Protein AF-A0A839JIY4-F1 (afdb_monomer_lite)

Secondary structure (DSSP, 8-state):
-----HHHHHHHHHHTT-HHHHHHHHHHHHHHHHHHHHHHHHHH-HHHHHHHHHHHHHHHHHHHHHHHHHHHHHHHHHHHHHHHHHHHHHTT-----------------------

Foldseek 3Di:
DDDCDPVNVLVVCVVVPPVVVNVVVVVVVVLVVQLVVLVVVCVVPVVSSVVSNVVSVVVVVVVVVVVVVVVVVVVVVVVVVVVVVVVVVVVPPDDDDDDDDDDDDDDDDDDDDDD

Radius of gyration: 35.2 Å; chains: 1; bounding box: 84×38×92 Å

Structure (mmCIF, N/CA/C/O backbone):
data_AF-A0A839JIY4-F1
#
_entry.id   AF-A0A839JIY4-F1
#
loop_
_atom_site.group_PDB
_atom_site.id
_atom_site.type_symbol
_atom_site.label_atom_id
_atom_site.label_alt_id
_atom_site.label_comp_id
_atom_site.label_asym_id
_atom_site.label_entity_id
_atom_site.label_seq_id
_atom_site.pdbx_P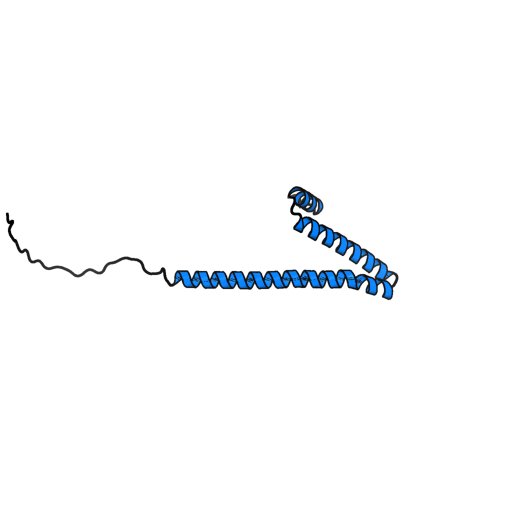DB_ins_code
_atom_site.Cartn_x
_atom_site.Cartn_y
_atom_site.Cartn_z
_atom_site.occupancy
_atom_site.B_iso_or_equiv
_atom_site.auth_seq_id
_atom_site.auth_comp_id
_atom_site.auth_asym_id
_atom_site.auth_atom_id
_atom_site.pdbx_PDB_model_num
ATOM 1 N N . MET A 1 1 ? -2.011 31.287 6.689 1.00 39.94 1 MET A N 1
ATOM 2 C CA . MET A 1 1 ? -2.313 29.954 7.255 1.00 39.94 1 MET A CA 1
ATOM 3 C C . MET A 1 1 ? -1.313 28.972 6.668 1.00 39.94 1 MET A C 1
ATOM 5 O O . MET A 1 1 ? -1.398 28.685 5.483 1.00 39.94 1 MET A O 1
ATOM 9 N N . SER A 1 2 ? -0.306 28.560 7.437 1.00 54.19 2 SER A N 1
ATOM 10 C CA . SER A 1 2 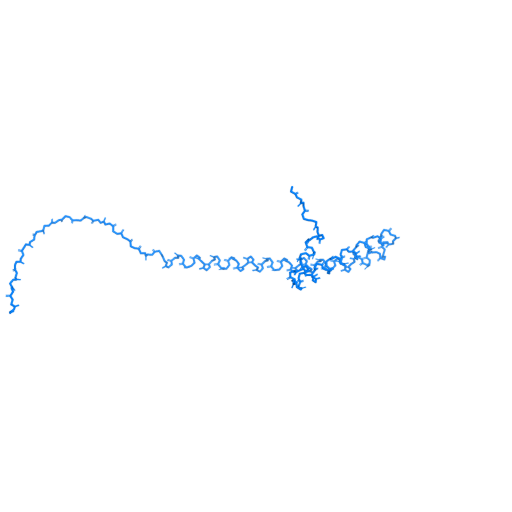? 0.754 27.668 6.950 1.00 54.19 2 SER A CA 1
ATOM 11 C C . SER A 1 2 ? 0.217 26.244 6.897 1.00 54.19 2 SER A C 1
ATOM 13 O O . SER A 1 2 ? -0.204 25.716 7.926 1.00 54.19 2 SER A O 1
ATOM 15 N N . GLN A 1 3 ? 0.175 25.645 5.706 1.00 62.78 3 GLN A N 1
ATOM 16 C CA . GLN A 1 3 ? -0.234 24.254 5.561 1.00 62.78 3 GLN A CA 1
ATOM 17 C C . GLN A 1 3 ? 0.724 23.369 6.371 1.00 62.78 3 GLN A C 1
ATOM 19 O O . GLN A 1 3 ? 1.940 23.498 6.210 1.00 62.78 3 GLN A O 1
ATOM 24 N N . PRO A 1 4 ? 0.221 22.501 7.258 1.00 68.44 4 PRO A N 1
ATOM 25 C CA . PRO A 1 4 ? 1.075 21.541 7.937 1.00 68.44 4 PRO A CA 1
ATOM 26 C C . PRO A 1 4 ? 1.680 20.588 6.902 1.00 68.44 4 PRO A C 1
ATOM 28 O O . PRO A 1 4 ? 0.973 19.822 6.248 1.00 68.44 4 PRO A O 1
ATOM 31 N N . SER A 1 5 ? 3.000 20.654 6.735 1.00 77.44 5 SER A N 1
ATOM 32 C CA . SER A 1 5 ? 3.743 19.756 5.856 1.00 77.44 5 SER A CA 1
ATOM 33 C C . SER A 1 5 ? 3.531 18.306 6.302 1.00 77.44 5 SER A C 1
ATOM 35 O O . SER A 1 5 ? 3.557 18.011 7.495 1.00 77.44 5 SER A O 1
ATOM 37 N N . LEU A 1 6 ? 3.389 17.360 5.369 1.00 72.12 6 LEU A N 1
ATOM 38 C CA . LEU A 1 6 ? 3.263 15.930 5.707 1.00 72.12 6 LEU A CA 1
ATOM 39 C C . LEU A 1 6 ? 4.378 15.453 6.657 1.00 72.12 6 LEU A C 1
ATOM 41 O O . LEU A 1 6 ? 4.135 14.675 7.575 1.00 72.12 6 LEU A O 1
ATOM 45 N N . LEU A 1 7 ? 5.583 16.011 6.513 1.00 73.69 7 LEU A N 1
ATOM 46 C CA . LEU A 1 7 ? 6.710 15.767 7.414 1.00 73.69 7 LEU A CA 1
ATOM 47 C C . LEU A 1 7 ? 6.443 16.197 8.865 1.00 73.69 7 LEU A C 1
ATOM 49 O O . LEU A 1 7 ? 6.858 15.496 9.785 1.00 73.69 7 LEU A O 1
ATOM 53 N N . SER A 1 8 ? 5.753 17.319 9.101 1.00 77.31 8 SER A N 1
ATOM 54 C CA . SER A 1 8 ? 5.420 17.752 10.464 1.00 77.31 8 SER A CA 1
ATOM 55 C C . SER A 1 8 ? 4.360 16.855 11.097 1.00 77.31 8 SER A C 1
ATOM 57 O O . SER A 1 8 ? 4.470 16.562 12.284 1.00 77.31 8 SER A O 1
ATOM 59 N N . PHE A 1 9 ? 3.403 16.348 10.310 1.00 72.31 9 PHE A N 1
ATOM 60 C CA . PHE A 1 9 ? 2.440 15.347 10.780 1.00 72.31 9 PHE A CA 1
ATOM 61 C C . PHE A 1 9 ? 3.113 14.032 11.154 1.00 72.31 9 PHE A C 1
ATOM 63 O O . PHE A 1 9 ? 2.881 13.532 12.250 1.00 72.31 9 PHE A O 1
ATOM 70 N N . ILE A 1 10 ? 3.988 13.499 10.293 1.00 71.75 10 ILE A N 1
ATOM 71 C CA . ILE A 1 10 ? 4.732 12.263 10.585 1.00 71.75 10 ILE A CA 1
ATOM 72 C C . ILE A 1 10 ? 5.592 12.450 11.843 1.00 71.75 10 ILE A C 1
ATOM 74 O O . ILE A 1 10 ? 5.612 11.588 12.720 1.00 71.75 10 ILE A O 1
ATOM 78 N N . LYS A 1 11 ? 6.245 13.611 11.986 1.00 74.31 11 LYS A N 1
ATOM 79 C CA . LYS A 1 11 ? 7.048 13.941 13.173 1.00 74.31 11 LYS A CA 1
ATOM 80 C C . LYS A 1 11 ? 6.197 14.044 14.443 1.00 74.31 11 LYS A C 1
ATOM 82 O O . LYS A 1 11 ? 6.648 13.633 15.510 1.00 74.31 11 LYS A O 1
ATOM 87 N N . GLN A 1 12 ? 4.979 14.571 14.340 1.00 73.88 12 GLN A N 1
ATOM 88 C CA . GLN A 1 12 ? 4.041 14.670 15.458 1.00 73.88 12 GLN A CA 1
ATOM 89 C C . GLN A 1 12 ? 3.462 13.303 15.846 1.00 73.88 12 GLN A C 1
ATOM 91 O O . GLN A 1 12 ? 3.44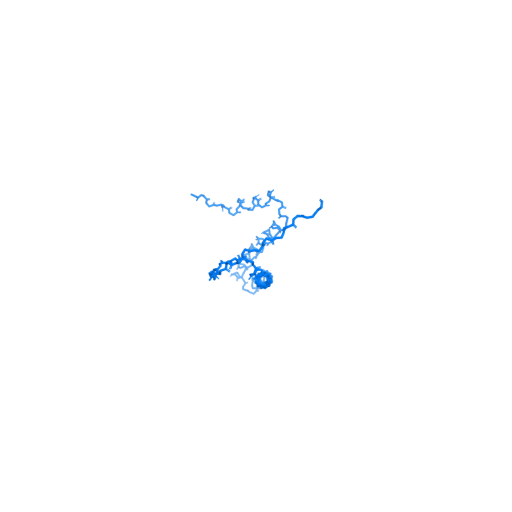3 12.974 17.029 1.00 73.88 12 GLN A O 1
ATOM 96 N N . LEU A 1 13 ? 3.118 12.471 14.862 1.00 68.56 13 LEU A N 1
ATOM 97 C CA . LEU A 1 13 ? 2.716 11.074 15.050 1.00 68.56 13 LEU A CA 1
ATOM 98 C C . LEU A 1 13 ? 3.801 10.265 15.766 1.00 68.56 13 LEU A C 1
ATOM 100 O O . LEU A 1 13 ? 3.497 9.547 16.718 1.00 68.56 13 LEU A O 1
ATOM 104 N N . TYR A 1 14 ? 5.065 10.450 15.371 1.00 66.19 14 TYR A N 1
ATOM 105 C CA . TYR A 1 14 ? 6.219 9.845 16.041 1.00 66.19 14 TYR A CA 1
ATOM 106 C C . TYR A 1 14 ? 6.349 10.297 17.503 1.00 66.19 14 TYR A C 1
ATOM 108 O O . TYR A 1 14 ? 6.658 9.502 18.391 1.00 66.19 14 TYR A O 1
ATOM 116 N N . LYS A 1 15 ? 6.068 11.579 17.770 1.00 69.19 15 LYS A N 1
ATOM 117 C CA . LYS A 1 15 ? 6.130 12.183 19.109 1.00 69.19 15 LYS A CA 1
ATOM 118 C C . LYS A 1 15 ? 5.015 11.688 20.037 1.00 69.19 15 LYS A C 1
ATOM 120 O O . LYS A 1 15 ? 5.248 11.546 21.233 1.00 69.19 15 LYS A O 1
ATOM 125 N N . GLU A 1 16 ? 3.836 11.398 19.492 1.00 76.25 16 GLU A N 1
ATOM 126 C CA . GLU A 1 16 ? 2.665 10.895 20.228 1.00 76.25 16 GLU A CA 1
ATOM 127 C C . GLU A 1 16 ? 2.685 9.377 20.479 1.00 76.25 16 GLU A C 1
ATOM 129 O O . GLU A 1 16 ? 1.743 8.859 21.074 1.00 76.25 16 GLU A O 1
ATOM 134 N N . LYS A 1 17 ? 3.745 8.659 20.062 1.00 62.84 17 LYS A N 1
ATOM 135 C CA . LYS A 1 17 ? 3.910 7.201 20.248 1.00 62.84 17 LYS A CA 1
ATOM 136 C C . LYS A 1 17 ? 2.661 6.393 19.866 1.00 62.84 17 LYS A C 1
ATOM 138 O O . LYS A 1 17 ? 2.336 5.389 20.493 1.00 62.84 17 LYS A O 1
ATOM 143 N N . ARG A 1 18 ? 1.953 6.801 18.809 1.00 69.50 18 ARG A N 1
ATOM 144 C CA . ARG A 1 18 ? 0.907 5.961 18.211 1.00 69.50 18 ARG A CA 1
ATOM 145 C C . ARG A 1 18 ? 1.584 4.865 17.398 1.00 69.50 18 ARG A C 1
ATOM 147 O O . ARG A 1 18 ? 1.726 4.993 16.185 1.00 69.50 18 ARG A O 1
ATOM 154 N N . GLU A 1 19 ? 2.034 3.819 18.086 1.00 70.56 19 GLU A N 1
ATOM 155 C CA . GLU A 1 19 ? 2.819 2.716 17.513 1.00 70.56 19 GLU A CA 1
ATOM 156 C C . GLU A 1 19 ? 2.138 2.118 16.278 1.00 70.56 19 GLU A C 1
ATOM 158 O O . GLU A 1 19 ? 2.776 1.955 15.242 1.00 70.56 19 GLU A O 1
ATOM 163 N N . LEU A 1 20 ? 0.818 1.913 16.341 1.00 65.38 20 LEU A N 1
ATOM 164 C CA . LEU A 1 20 ? 0.037 1.360 15.235 1.00 65.38 20 LEU A CA 1
ATOM 165 C C . LEU A 1 20 ? -0.014 2.296 14.014 1.00 65.38 20 LEU A C 1
ATOM 167 O O . LEU A 1 20 ? 0.174 1.857 12.884 1.00 65.38 20 LEU A O 1
ATOM 171 N N . THR A 1 21 ? -0.213 3.598 14.240 1.00 71.06 21 THR A N 1
ATOM 172 C CA . THR A 1 21 ? -0.336 4.591 13.160 1.00 71.06 21 THR A CA 1
ATOM 173 C C . THR A 1 21 ? 1.013 4.906 12.514 1.00 71.06 21 THR A C 1
ATOM 175 O O . THR A 1 21 ? 1.082 5.124 11.309 1.00 71.06 21 THR A O 1
ATOM 178 N N . ILE A 1 22 ? 2.101 4.902 13.291 1.00 77.25 22 ILE A N 1
ATOM 179 C CA . ILE A 1 22 ? 3.474 5.023 12.772 1.00 77.25 22 ILE A CA 1
ATOM 180 C C . ILE A 1 22 ? 3.801 3.857 11.849 1.00 77.25 22 ILE A C 1
ATOM 182 O O . ILE A 1 22 ? 4.358 4.068 10.770 1.00 77.25 22 ILE A O 1
ATOM 186 N N . LEU A 1 23 ? 3.454 2.639 12.272 1.00 79.38 23 LEU A N 1
ATOM 187 C CA . LEU A 1 23 ? 3.707 1.439 11.491 1.00 79.38 23 LEU A CA 1
ATOM 188 C C . LEU A 1 23 ? 2.929 1.486 10.170 1.00 79.38 23 LEU A C 1
ATOM 190 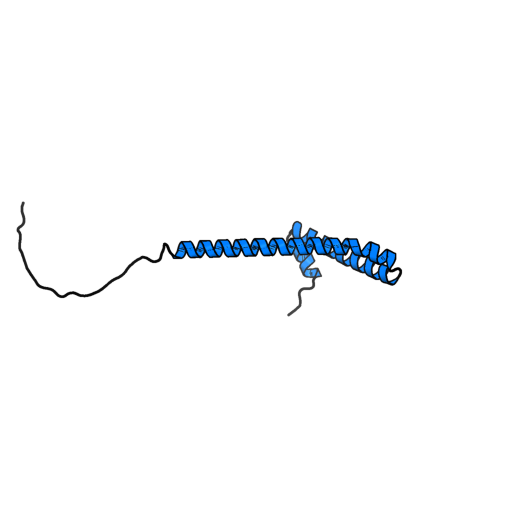O O . LEU A 1 23 ? 3.518 1.310 9.107 1.00 79.38 23 LEU A O 1
ATOM 194 N N . GLU A 1 24 ? 1.639 1.819 10.232 1.00 79.69 24 GLU A N 1
ATOM 195 C CA . GLU A 1 24 ? 0.760 1.957 9.066 1.00 79.69 24 GLU A CA 1
ATOM 196 C C . GLU A 1 24 ? 1.296 2.980 8.057 1.00 79.69 24 GLU A C 1
ATOM 198 O O . GLU A 1 24 ? 1.449 2.666 6.878 1.00 79.69 24 GLU A O 1
ATOM 203 N N . ILE A 1 25 ? 1.672 4.176 8.519 1.00 82.62 25 ILE A N 1
ATOM 204 C CA . ILE A 1 25 ? 2.234 5.218 7.650 1.00 82.62 25 ILE A CA 1
ATOM 205 C C . ILE A 1 25 ? 3.582 4.813 7.062 1.00 82.62 25 ILE A C 1
ATOM 207 O O . ILE A 1 25 ? 3.845 5.097 5.896 1.00 82.62 25 ILE A O 1
ATOM 211 N N . THR A 1 26 ? 4.424 4.125 7.831 1.00 85.06 26 THR A N 1
ATOM 212 C CA . THR A 1 26 ? 5.724 3.655 7.337 1.00 85.06 26 THR A CA 1
ATOM 213 C C . THR A 1 26 ? 5.534 2.609 6.241 1.00 85.06 26 THR A C 1
ATOM 215 O O . THR A 1 26 ? 6.139 2.726 5.174 1.00 85.06 26 THR A O 1
ATOM 218 N N . TYR A 1 27 ? 4.643 1.634 6.451 1.00 84.25 27 TYR A N 1
ATOM 219 C CA . TYR A 1 27 ? 4.288 0.653 5.424 1.00 84.25 27 TYR A CA 1
ATOM 220 C C . TYR A 1 27 ? 3.655 1.309 4.194 1.00 84.25 27 TYR A C 1
ATOM 222 O O . TYR A 1 27 ? 3.972 0.909 3.077 1.00 84.25 27 TYR A O 1
ATOM 230 N N . LEU A 1 28 ? 2.834 2.347 4.371 1.00 84.44 28 LEU A N 1
ATOM 231 C CA . LEU A 1 28 ? 2.227 3.092 3.266 1.00 84.44 28 LEU A CA 1
ATOM 232 C C . LEU A 1 28 ? 3.282 3.847 2.443 1.00 84.44 28 LEU A C 1
ATOM 234 O O . LEU A 1 28 ? 3.241 3.811 1.215 1.00 84.44 28 LEU A O 1
ATOM 238 N N . ILE A 1 29 ? 4.274 4.463 3.094 1.00 86.69 29 ILE A N 1
ATOM 239 C CA . ILE A 1 29 ? 5.399 5.120 2.408 1.00 86.69 29 ILE A CA 1
ATOM 240 C C . ILE A 1 29 ? 6.222 4.093 1.622 1.00 86.69 29 ILE A C 1
ATOM 242 O O . ILE A 1 29 ? 6.508 4.313 0.445 1.00 86.69 29 ILE A O 1
ATOM 246 N N . ILE A 1 30 ? 6.571 2.958 2.237 1.00 87.50 30 ILE A N 1
ATOM 247 C CA . ILE A 1 30 ? 7.328 1.885 1.571 1.00 87.50 30 ILE A CA 1
ATOM 248 C C . ILE A 1 30 ? 6.532 1.313 0.387 1.00 87.50 30 ILE A C 1
ATOM 250 O O . ILE A 1 30 ? 7.090 1.113 -0.695 1.00 87.50 30 ILE A O 1
ATOM 254 N N . ALA A 1 31 ? 5.224 1.098 0.550 1.00 85.12 31 ALA A N 1
ATOM 255 C CA . ALA A 1 31 ? 4.332 0.659 -0.522 1.00 85.12 31 ALA A CA 1
ATOM 256 C C . ALA A 1 31 ? 4.273 1.684 -1.669 1.00 85.12 31 ALA A C 1
ATOM 258 O O . ALA A 1 31 ? 4.377 1.314 -2.836 1.00 85.12 31 ALA A O 1
ATOM 259 N N . GLY A 1 32 ? 4.189 2.979 -1.353 1.00 89.25 32 GLY A N 1
ATOM 260 C CA . GLY A 1 32 ? 4.194 4.049 -2.352 1.00 89.25 32 GLY A CA 1
ATOM 261 C C . GLY A 1 32 ? 5.504 4.124 -3.141 1.00 89.25 32 GLY A C 1
ATOM 262 O O . GLY A 1 32 ? 5.485 4.227 -4.367 1.00 89.25 32 GLY A O 1
ATOM 263 N N . ILE A 1 33 ? 6.649 4.016 -2.460 1.00 90.31 33 ILE A N 1
ATOM 264 C CA . ILE A 1 33 ? 7.968 4.032 -3.112 1.00 90.31 33 ILE A CA 1
ATOM 265 C C . ILE A 1 33 ? 8.163 2.778 -3.972 1.00 90.31 33 ILE A C 1
ATOM 267 O O . ILE A 1 33 ? 8.599 2.883 -5.115 1.00 90.31 33 ILE A O 1
ATOM 271 N N . SER A 1 34 ? 7.814 1.594 -3.465 1.00 87.31 34 SER A N 1
ATOM 272 C CA . SER A 1 34 ? 7.927 0.339 -4.228 1.00 87.31 34 SER A CA 1
ATOM 273 C C . SER A 1 34 ? 7.007 0.304 -5.452 1.00 87.31 34 SER A C 1
ATOM 275 O O . SER A 1 34 ? 7.405 -0.202 -6.505 1.00 87.31 34 SER A O 1
ATOM 277 N N . PHE A 1 35 ? 5.820 0.911 -5.358 1.00 90.00 35 PHE A N 1
ATOM 278 C CA . PHE A 1 35 ? 4.942 1.132 -6.504 1.00 90.00 35 PHE A CA 1
ATOM 279 C C . PHE A 1 35 ? 5.591 2.047 -7.550 1.00 90.00 35 PHE A C 1
ATOM 281 O O . PHE A 1 35 ? 5.623 1.695 -8.727 1.00 90.00 35 PHE A O 1
ATOM 288 N N . LEU A 1 36 ? 6.169 3.177 -7.127 1.00 91.25 36 LEU A N 1
ATOM 289 C CA . LEU A 1 36 ? 6.898 4.097 -8.009 1.00 91.25 36 LEU A CA 1
ATOM 290 C C . LEU A 1 36 ? 8.061 3.405 -8.728 1.00 91.25 36 LEU A C 1
ATOM 292 O O . LEU A 1 36 ? 8.187 3.522 -9.944 1.00 91.25 36 LEU A O 1
ATOM 296 N N . VAL A 1 37 ? 8.877 2.645 -7.996 1.00 90.88 37 VAL A N 1
ATOM 297 C CA . VAL A 1 37 ? 9.995 1.882 -8.573 1.00 90.88 37 VAL A CA 1
ATOM 298 C C . VAL A 1 37 ? 9.486 0.865 -9.595 1.00 90.88 37 VAL A C 1
ATOM 300 O O . VAL A 1 37 ? 10.010 0.796 -10.704 1.00 90.88 37 VAL A O 1
ATOM 303 N N . SER A 1 38 ? 8.428 0.123 -9.265 1.00 87.25 38 SER A N 1
ATOM 304 C CA . SER A 1 38 ? 7.818 -0.850 -10.180 1.00 87.25 38 SER A CA 1
ATOM 305 C C . SER A 1 38 ? 7.246 -0.188 -11.435 1.00 87.25 38 SER A C 1
ATOM 307 O O . SER A 1 38 ? 7.410 -0.716 -12.533 1.00 87.25 38 SER A O 1
ATOM 309 N N . ALA A 1 39 ? 6.633 0.991 -11.302 1.00 88.69 39 ALA A N 1
ATOM 310 C CA . ALA A 1 39 ? 6.127 1.765 -12.430 1.00 88.69 39 ALA A CA 1
ATOM 311 C C . ALA A 1 39 ? 7.265 2.216 -13.359 1.00 88.69 39 ALA A C 1
ATOM 313 O O . ALA A 1 39 ? 7.166 2.045 -14.571 1.00 88.69 39 ALA A O 1
ATOM 314 N N . VAL A 1 40 ? 8.378 2.711 -12.804 1.00 92.62 40 VAL A N 1
ATOM 315 C CA . VAL A 1 40 ? 9.570 3.068 -13.595 1.00 92.62 40 VAL A CA 1
ATOM 316 C C . VAL A 1 40 ? 10.142 1.841 -14.312 1.00 92.62 40 VAL A C 1
ATOM 318 O O . VAL A 1 40 ? 10.483 1.922 -15.490 1.00 92.62 40 VAL A O 1
ATOM 321 N N . ILE A 1 41 ? 10.195 0.684 -13.646 1.00 89.44 41 ILE A N 1
ATOM 322 C CA . ILE A 1 41 ? 10.637 -0.571 -14.273 1.00 89.44 41 ILE A CA 1
ATOM 323 C C . ILE A 1 41 ? 9.678 -0.993 -15.394 1.00 89.44 41 ILE A C 1
ATOM 325 O O . ILE A 1 41 ? 10.142 -1.463 -16.429 1.00 89.44 41 ILE A O 1
ATOM 329 N N . ALA A 1 42 ? 8.368 -0.777 -15.246 1.00 89.25 42 ALA A N 1
ATOM 330 C CA . ALA A 1 42 ? 7.380 -1.081 -16.284 1.00 89.25 42 ALA A CA 1
ATOM 331 C C . ALA A 1 42 ? 7.562 -0.242 -17.550 1.00 89.25 42 ALA A C 1
ATOM 333 O O . ALA A 1 42 ? 7.306 -0.745 -18.643 1.00 89.25 42 ALA A O 1
ATOM 334 N N . LEU A 1 43 ? 8.049 0.996 -17.414 1.00 88.12 43 LEU A N 1
ATOM 335 C CA . LEU A 1 43 ? 8.420 1.823 -18.563 1.00 88.12 43 LEU A CA 1
ATOM 336 C C . LEU A 1 43 ? 9.614 1.238 -19.334 1.00 88.12 43 LEU A C 1
ATOM 338 O O . LEU A 1 43 ? 9.667 1.374 -20.552 1.00 88.12 43 LEU A O 1
ATOM 342 N N . LEU A 1 44 ? 10.564 0.598 -18.644 1.00 92.50 44 LEU A N 1
ATOM 343 C CA . LEU A 1 44 ? 11.748 -0.009 -19.269 1.00 92.50 44 LEU A CA 1
ATOM 344 C C . LEU A 1 44 ? 11.454 -1.399 -19.840 1.00 92.50 44 LEU A C 1
ATOM 346 O O . LEU A 1 44 ? 11.906 -1.746 -20.928 1.00 92.50 44 LEU A O 1
ATOM 350 N N . ASN A 1 45 ? 10.720 -2.213 -19.085 1.00 90.94 45 ASN A N 1
ATOM 351 C CA . ASN A 1 45 ? 10.323 -3.556 -19.468 1.00 90.94 45 ASN A CA 1
ATOM 352 C C . ASN A 1 45 ? 8.937 -3.855 -18.896 1.00 90.94 45 ASN A C 1
ATOM 354 O O . ASN A 1 45 ? 8.778 -4.140 -17.706 1.00 90.94 45 ASN A O 1
ATOM 358 N N . GLN A 1 46 ? 7.945 -3.837 -19.783 1.00 88.19 46 GLN A N 1
ATOM 359 C CA . GLN A 1 46 ? 6.545 -4.023 -19.428 1.00 88.19 46 GLN A CA 1
ATOM 360 C C . GLN A 1 46 ? 6.297 -5.344 -18.687 1.00 88.19 46 GLN A C 1
ATOM 362 O O . GLN A 1 46 ? 5.581 -5.348 -17.690 1.00 88.19 46 GLN A O 1
ATOM 367 N N . ALA A 1 47 ? 6.901 -6.455 -19.121 1.00 90.69 47 ALA A N 1
ATOM 368 C CA . ALA A 1 47 ? 6.660 -7.762 -18.508 1.00 90.69 47 ALA A CA 1
ATOM 369 C C . ALA A 1 47 ? 7.184 -7.821 -17.064 1.00 90.69 47 ALA A C 1
ATOM 371 O O . ALA A 1 47 ? 6.474 -8.260 -16.159 1.00 90.69 47 ALA A O 1
ATOM 372 N N . LEU A 1 48 ? 8.405 -7.325 -16.838 1.00 86.94 48 LEU A N 1
ATOM 373 C CA . LEU A 1 48 ? 9.005 -7.290 -15.502 1.00 86.94 48 LEU A CA 1
ATOM 374 C C . LEU A 1 48 ? 8.305 -6.285 -14.591 1.00 86.94 48 LEU A C 1
ATOM 376 O O . LEU A 1 48 ? 8.019 -6.597 -13.438 1.00 86.94 48 LEU A O 1
ATOM 380 N N . GLY A 1 49 ? 8.003 -5.092 -15.102 1.00 87.38 49 GLY A N 1
ATOM 381 C CA . GLY A 1 49 ? 7.371 -4.057 -14.300 1.00 87.38 49 GLY A CA 1
ATOM 382 C C . GLY A 1 49 ? 5.940 -4.392 -13.916 1.00 87.38 49 GLY A C 1
ATOM 383 O O . GLY A 1 49 ? 5.595 -4.208 -12.758 1.00 87.38 49 GLY A O 1
ATOM 384 N N . VAL A 1 50 ? 5.132 -4.965 -14.818 1.00 86.75 50 VAL A N 1
ATOM 385 C CA . VAL A 1 50 ? 3.781 -5.453 -14.475 1.00 86.75 50 VAL A CA 1
ATOM 386 C C . VAL A 1 50 ? 3.858 -6.585 -13.447 1.00 86.75 50 VAL A C 1
ATOM 388 O O . VAL A 1 50 ? 3.085 -6.588 -12.488 1.00 86.75 50 VAL A O 1
ATOM 391 N N . GLY A 1 51 ? 4.823 -7.501 -13.599 1.00 87.75 51 GLY A N 1
ATOM 392 C CA . GLY A 1 51 ? 5.075 -8.560 -12.620 1.00 87.75 51 GLY A CA 1
ATOM 393 C C . GLY A 1 51 ? 5.433 -8.022 -11.231 1.00 87.75 51 GLY A C 1
ATOM 394 O O . GLY A 1 51 ? 4.982 -8.568 -10.230 1.00 87.75 51 GLY A O 1
ATOM 395 N N . LEU A 1 52 ? 6.181 -6.919 -11.158 1.00 87.25 52 LEU A N 1
ATOM 396 C CA . LEU A 1 52 ? 6.535 -6.264 -9.896 1.00 87.25 52 LEU A CA 1
ATOM 397 C C . LEU A 1 52 ? 5.386 -5.406 -9.329 1.00 87.25 52 LEU A C 1
ATOM 399 O O . LEU A 1 52 ? 5.203 -5.344 -8.114 1.00 87.25 52 LEU A O 1
ATOM 403 N N . LEU A 1 53 ? 4.572 -4.793 -10.199 1.00 87.62 53 LEU A N 1
ATOM 404 C CA . LEU A 1 53 ? 3.458 -3.903 -9.838 1.00 87.62 53 LEU A CA 1
ATOM 405 C C . LEU A 1 53 ? 2.300 -4.641 -9.152 1.00 87.62 53 LEU A C 1
ATOM 407 O O . LEU A 1 53 ? 1.537 -4.029 -8.404 1.00 87.62 53 LEU A O 1
ATOM 411 N N . ILE A 1 54 ? 2.166 -5.951 -9.382 1.00 86.94 54 ILE A N 1
ATOM 412 C CA . ILE A 1 54 ? 1.069 -6.746 -8.817 1.00 86.94 54 ILE A CA 1
ATOM 413 C C . ILE A 1 54 ? 1.110 -6.773 -7.281 1.00 86.94 54 ILE A C 1
ATOM 415 O O . ILE A 1 54 ? 0.067 -6.750 -6.633 1.00 86.94 54 ILE A O 1
ATOM 419 N N . ILE A 1 55 ? 2.309 -6.756 -6.689 1.00 85.69 55 ILE A N 1
ATOM 420 C CA . ILE A 1 55 ? 2.519 -6.845 -5.238 1.00 85.69 55 ILE A CA 1
ATOM 421 C C . ILE A 1 55 ? 1.927 -5.620 -4.512 1.00 85.69 55 ILE A C 1
ATOM 423 O O . ILE A 1 55 ? 1.036 -5.805 -3.675 1.00 85.69 55 ILE A O 1
ATOM 427 N N . PRO A 1 56 ? 2.337 -4.370 -4.820 1.00 83.50 56 PRO A N 1
ATOM 428 C CA . PRO A 1 56 ? 1.739 -3.188 -4.201 1.00 83.50 56 PRO A CA 1
ATOM 429 C C . PRO A 1 56 ? 0.262 -3.011 -4.581 1.00 83.50 56 PRO A C 1
ATOM 431 O O . PRO A 1 56 ? -0.510 -2.484 -3.782 1.00 83.50 56 PRO A O 1
ATOM 434 N N . PHE A 1 57 ? -0.160 -3.490 -5.756 1.00 86.88 57 PHE A N 1
ATOM 435 C CA . PHE A 1 57 ? -1.561 -3.425 -6.173 1.00 86.88 57 PHE A CA 1
ATOM 436 C C . PHE A 1 57 ? -2.474 -4.309 -5.310 1.00 86.88 57 PHE A C 1
ATOM 438 O O . PHE A 1 57 ? -3.499 -3.843 -4.812 1.00 86.88 57 PHE A O 1
ATOM 445 N N . ILE A 1 58 ? -2.085 -5.564 -5.061 1.00 90.62 58 ILE A N 1
ATOM 446 C CA . ILE A 1 58 ? -2.839 -6.477 -4.186 1.00 90.62 58 ILE A CA 1
ATOM 447 C C . ILE A 1 58 ? -2.869 -5.945 -2.748 1.00 90.62 58 ILE A C 1
ATOM 449 O O . ILE A 1 58 ? -3.918 -5.978 -2.105 1.00 90.62 58 ILE A O 1
ATOM 453 N N . ALA A 1 59 ? -1.750 -5.407 -2.253 1.00 86.75 59 ALA A N 1
ATOM 454 C CA . ALA A 1 59 ? -1.696 -4.793 -0.927 1.00 86.75 59 ALA A CA 1
ATOM 455 C C . ALA A 1 59 ? -2.672 -3.610 -0.803 1.00 86.75 59 ALA A C 1
ATOM 457 O O . ALA A 1 59 ? -3.392 -3.499 0.191 1.00 86.75 59 ALA A O 1
ATOM 458 N N . PHE A 1 60 ? -2.753 -2.762 -1.832 1.00 86.31 60 PHE A N 1
ATOM 459 C CA . PHE A 1 60 ? -3.697 -1.647 -1.876 1.00 86.31 60 PHE A CA 1
ATOM 460 C C . PHE A 1 60 ? -5.159 -2.111 -1.900 1.00 86.31 60 PHE A C 1
ATOM 462 O O . PHE A 1 60 ? -6.003 -1.529 -1.212 1.00 86.31 60 PHE A O 1
ATOM 469 N N . LEU A 1 61 ? -5.466 -3.178 -2.644 1.00 91.25 61 LEU A N 1
ATOM 470 C CA . LEU A 1 61 ? -6.803 -3.778 -2.651 1.00 91.25 61 LEU A CA 1
ATOM 471 C C . LEU A 1 61 ? -7.179 -4.338 -1.277 1.00 91.25 61 LEU A C 1
ATOM 473 O O . LEU A 1 61 ? -8.276 -4.066 -0.791 1.00 91.25 61 LEU A O 1
ATOM 477 N N . ALA A 1 62 ? -6.267 -5.065 -0.627 1.00 90.06 62 ALA A N 1
ATOM 478 C CA . ALA A 1 62 ? -6.486 -5.604 0.714 1.00 90.06 62 ALA A CA 1
ATOM 479 C C . ALA A 1 62 ? -6.715 -4.486 1.744 1.00 90.06 62 ALA A C 1
ATOM 481 O O . ALA A 1 62 ? -7.653 -4.553 2.540 1.00 90.06 62 ALA A O 1
ATOM 482 N N . PHE A 1 63 ? -5.909 -3.423 1.687 1.00 86.44 63 PHE A N 1
ATOM 483 C CA . PHE A 1 63 ? -6.068 -2.247 2.540 1.00 86.44 63 PHE A CA 1
ATOM 484 C C . PHE A 1 63 ? -7.415 -1.547 2.313 1.00 86.44 63 PHE A C 1
ATOM 486 O O . PHE A 1 63 ? -8.141 -1.267 3.267 1.00 86.44 63 PHE A O 1
ATOM 493 N N . SER A 1 64 ? -7.785 -1.323 1.050 1.00 88.94 64 SER A N 1
ATOM 494 C CA . SER A 1 64 ? -9.058 -0.691 0.687 1.00 88.94 64 SER A CA 1
ATOM 495 C C . SER A 1 64 ? -10.250 -1.521 1.162 1.00 88.94 64 SER A C 1
ATOM 497 O O . SER A 1 64 ? -11.169 -0.980 1.773 1.00 88.94 64 SER A O 1
ATOM 499 N N . ALA A 1 65 ? -10.214 -2.841 0.956 1.00 93.88 65 ALA A N 1
ATOM 500 C CA . ALA A 1 65 ? -11.241 -3.751 1.452 1.00 93.88 65 ALA A CA 1
ATOM 501 C C . ALA A 1 65 ? -11.366 -3.682 2.981 1.00 93.88 65 ALA A C 1
ATOM 503 O O . ALA A 1 65 ? -12.478 -3.592 3.500 1.00 93.88 65 ALA A O 1
ATOM 504 N N . ASN A 1 66 ? -10.240 -3.646 3.699 1.00 91.62 66 ASN A N 1
ATOM 505 C CA . ASN A 1 66 ? -10.232 -3.530 5.154 1.00 91.62 66 ASN A CA 1
ATOM 50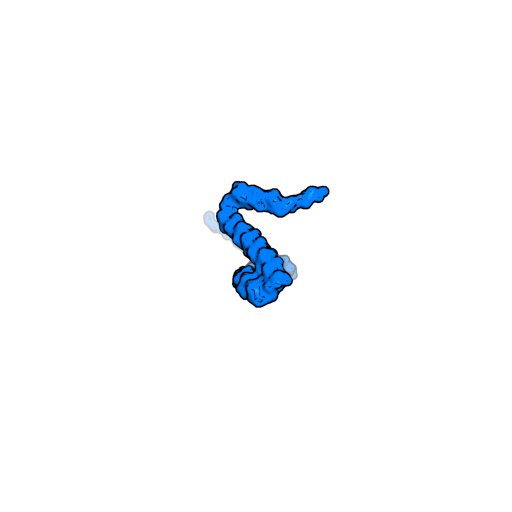6 C C . ASN A 1 66 ? -10.892 -2.224 5.638 1.00 91.62 66 ASN A C 1
ATOM 508 O O . ASN A 1 66 ? -11.721 -2.250 6.549 1.00 91.62 66 ASN A O 1
ATOM 512 N N . LEU A 1 67 ? -10.599 -1.090 4.988 1.00 90.06 67 LEU A N 1
ATOM 513 C CA . LEU A 1 67 ? -11.248 0.192 5.290 1.00 90.06 67 LEU A CA 1
ATOM 514 C C . LEU A 1 67 ? -12.758 0.163 5.024 1.00 90.06 67 LEU A C 1
ATOM 516 O O . LEU A 1 67 ? -13.534 0.676 5.830 1.00 90.06 67 LEU A O 1
ATOM 520 N N . ILE A 1 68 ? -13.176 -0.447 3.912 1.00 92.44 68 ILE A N 1
ATOM 521 C CA . ILE A 1 68 ? -14.589 -0.546 3.524 1.00 92.44 68 ILE A CA 1
ATOM 522 C C . ILE A 1 68 ? -15.363 -1.403 4.526 1.00 92.44 68 ILE A C 1
ATOM 524 O O . ILE A 1 68 ? -16.414 -0.980 5.003 1.00 92.44 68 ILE A O 1
ATOM 528 N N . VAL A 1 69 ? -14.837 -2.578 4.888 1.00 95.56 69 VAL A N 1
ATOM 529 C CA . VAL A 1 69 ? -15.460 -3.462 5.887 1.00 95.56 69 VAL A CA 1
ATOM 530 C C . VAL A 1 69 ? -15.598 -2.736 7.220 1.00 95.56 69 VAL A C 1
ATOM 532 O O . VAL A 1 69 ? -16.677 -2.741 7.810 1.00 95.56 69 VAL A O 1
ATOM 535 N N . TRP A 1 70 ? -14.544 -2.054 7.671 1.00 92.19 70 TRP A N 1
ATOM 536 C CA . TRP A 1 70 ? -14.596 -1.285 8.911 1.00 92.19 70 TRP A CA 1
ATOM 537 C C . TRP A 1 70 ? -15.639 -0.161 8.862 1.00 92.19 70 TRP A C 1
ATOM 539 O O . TRP A 1 70 ? -16.404 0.011 9.811 1.00 92.19 70 TRP A O 1
ATOM 549 N N . ALA A 1 71 ? -15.721 0.574 7.750 1.00 91.75 71 ALA A N 1
ATOM 550 C CA . ALA A 1 71 ? -16.716 1.627 7.560 1.00 91.75 71 ALA A CA 1
ATOM 551 C C . ALA A 1 71 ? -18.153 1.080 7.569 1.00 91.75 71 ALA A C 1
ATOM 553 O O . ALA A 1 71 ? -19.017 1.659 8.228 1.00 91.75 71 ALA A O 1
ATOM 554 N N . LEU A 1 72 ? -18.398 -0.052 6.900 1.00 92.75 72 LEU A N 1
ATOM 555 C CA . LEU A 1 72 ? -19.700 -0.726 6.884 1.00 92.75 72 LEU A CA 1
ATOM 556 C C . LEU A 1 72 ? -20.102 -1.204 8.280 1.00 92.75 72 LEU A C 1
ATOM 558 O O . LEU A 1 72 ? -21.214 -0.931 8.723 1.00 92.75 72 LEU A O 1
ATOM 562 N N . VAL A 1 73 ? -19.188 -1.860 9.001 1.00 93.00 73 VAL A N 1
ATOM 563 C CA . VAL A 1 73 ? -19.417 -2.289 10.389 1.00 93.00 73 VAL A CA 1
ATOM 564 C C . VAL A 1 73 ? -19.761 -1.085 11.260 1.00 93.00 73 VAL A C 1
ATOM 566 O O . VAL A 1 73 ? -20.753 -1.110 11.985 1.00 93.00 73 VAL A O 1
ATOM 569 N N . LYS A 1 74 ? -18.995 0.004 11.149 1.00 90.12 74 LYS A N 1
ATOM 570 C CA . LYS A 1 74 ? -19.240 1.220 11.927 1.00 90.12 74 LYS A CA 1
ATOM 571 C C . LYS A 1 74 ? -20.604 1.838 11.610 1.00 90.12 74 LYS A C 1
ATOM 573 O O . LYS A 1 74 ? -21.319 2.205 12.536 1.00 90.12 74 LYS A O 1
ATOM 578 N N . MET A 1 75 ? -20.985 1.892 10.332 1.00 89.50 75 MET A N 1
ATOM 579 C CA . MET A 1 75 ? -22.292 2.387 9.891 1.00 89.50 75 MET A CA 1
ATOM 580 C C . MET A 1 75 ? -23.440 1.535 10.450 1.00 89.50 75 MET A C 1
ATOM 582 O O . MET A 1 75 ? -24.400 2.091 10.981 1.00 89.50 75 MET A O 1
ATOM 586 N N . LEU A 1 76 ? -23.312 0.204 10.413 1.00 86.19 76 LEU A N 1
ATOM 587 C CA . LEU A 1 76 ? -24.306 -0.719 10.972 1.00 86.19 76 LEU A CA 1
ATOM 588 C C . LEU A 1 76 ? -24.423 -0.606 12.499 1.00 86.19 76 LEU A C 1
ATOM 590 O O . LEU A 1 76 ? -25.534 -0.647 13.036 1.00 86.19 76 LEU A O 1
ATOM 594 N N . LEU A 1 77 ? -23.306 -0.442 13.218 1.00 86.75 77 LEU A N 1
ATOM 595 C CA . LEU A 1 77 ? -23.332 -0.206 14.667 1.00 86.75 77 LEU A CA 1
ATOM 596 C C . LEU A 1 77 ? -23.993 1.133 15.005 1.00 86.75 77 LEU A C 1
ATOM 598 O O . LEU A 1 77 ? -24.825 1.193 15.907 1.00 86.75 77 LEU A O 1
ATOM 602 N N . GLU A 1 78 ? -23.644 2.197 14.287 1.00 85.94 78 GLU A N 1
ATOM 603 C CA . GLU A 1 78 ? -24.202 3.534 14.504 1.00 85.94 78 GLU A CA 1
ATOM 604 C C . GLU A 1 78 ? -25.718 3.549 14.245 1.00 85.94 78 GLU A C 1
ATOM 606 O O . GLU A 1 78 ? -26.484 4.110 15.031 1.00 85.94 78 GLU A O 1
ATOM 611 N N . GLU A 1 79 ? -26.175 2.850 13.202 1.00 80.75 79 GLU A N 1
ATOM 612 C CA . GLU A 1 79 ? -27.597 2.653 12.909 1.00 80.75 79 GLU A CA 1
ATOM 613 C C . GLU A 1 79 ? -28.307 1.822 13.992 1.00 80.75 79 GLU A C 1
ATOM 615 O O . GLU A 1 79 ? -29.396 2.188 14.445 1.00 80.75 79 GLU A O 1
ATOM 620 N N . SER A 1 80 ? -27.666 0.760 14.488 1.00 74.31 80 SER A N 1
ATOM 621 C CA . SER A 1 80 ? -28.194 -0.076 15.576 1.00 74.31 80 SER A CA 1
ATOM 622 C C . SER A 1 80 ? -28.339 0.702 16.889 1.00 74.31 80 SER A C 1
ATOM 624 O O . SER A 1 80 ? -29.362 0.597 17.569 1.00 74.31 80 SER A O 1
ATOM 626 N N . ILE A 1 81 ? -27.353 1.535 17.236 1.00 76.44 81 ILE A N 1
ATOM 627 C CA . ILE A 1 81 ? -27.386 2.393 18.431 1.00 76.44 81 ILE A CA 1
ATOM 628 C C . ILE A 1 81 ? -28.451 3.488 18.275 1.00 76.44 81 ILE A C 1
ATOM 630 O O . ILE A 1 81 ? -29.208 3.761 19.211 1.00 76.44 81 ILE A O 1
ATOM 634 N N . LYS A 1 82 ? -28.572 4.084 17.083 1.00 69.56 82 LYS A N 1
ATOM 635 C CA . LYS A 1 82 ? -29.608 5.081 16.776 1.00 69.56 82 LYS A CA 1
ATOM 636 C C . LYS A 1 82 ? -31.022 4.496 16.894 1.00 69.56 82 LYS A C 1
ATOM 638 O O . LYS A 1 82 ? -31.907 5.177 17.415 1.00 69.56 82 LYS A O 1
ATOM 643 N N . ASN A 1 83 ? -31.218 3.237 16.497 1.00 60.47 83 ASN A N 1
ATOM 644 C CA . ASN A 1 83 ? -32.486 2.516 16.652 1.00 60.47 83 ASN A CA 1
ATOM 645 C C . ASN A 1 83 ? -32.761 2.034 18.092 1.00 60.47 83 ASN A C 1
ATOM 647 O O . ASN A 1 83 ? -33.919 1.937 18.496 1.00 60.47 83 ASN A O 1
ATOM 651 N N . GLN A 1 84 ? -31.737 1.807 18.922 1.00 57.50 84 GLN A N 1
ATOM 652 C CA . GLN A 1 84 ? -31.942 1.589 20.365 1.00 57.50 84 GLN A CA 1
ATOM 653 C C . GLN A 1 84 ? -32.287 2.894 21.108 1.00 57.50 84 GLN A C 1
ATOM 655 O O . GLN A 1 84 ? -33.106 2.895 22.029 1.00 57.50 84 GLN A O 1
ATOM 660 N N . GLY A 1 85 ? -31.738 4.034 20.672 1.00 51.06 85 GLY A N 1
ATOM 661 C CA . GLY A 1 85 ? -32.068 5.357 21.213 1.00 51.06 85 GLY A CA 1
ATOM 662 C C . GLY A 1 85 ? -33.487 5.845 20.885 1.00 51.06 85 GLY A C 1
ATOM 663 O O . GLY A 1 85 ? -34.042 6.652 21.636 1.00 51.06 85 GLY A O 1
ATOM 664 N N . SER A 1 86 ? -34.104 5.356 19.802 1.00 45.50 86 SER A N 1
ATOM 665 C CA . SER A 1 86 ? -35.517 5.621 19.491 1.00 45.50 86 SER A CA 1
ATOM 666 C C . SER A 1 86 ? -36.473 4.747 20.312 1.00 45.50 86 SER A C 1
ATOM 668 O O . SER A 1 86 ? -37.521 5.248 20.716 1.00 45.50 86 SER A O 1
ATOM 670 N N . ASN A 1 87 ? -36.082 3.521 20.681 1.00 41.38 87 ASN A N 1
ATOM 671 C CA . ASN A 1 87 ? -36.863 2.672 21.594 1.00 41.38 87 ASN A CA 1
ATOM 672 C C . ASN A 1 87 ? -36.895 3.216 23.040 1.00 41.38 87 ASN A C 1
ATOM 674 O O . ASN A 1 87 ? -37.903 3.097 23.735 1.00 41.38 87 ASN A O 1
ATOM 678 N N . LEU A 1 88 ? -35.843 3.917 23.490 1.00 44.91 88 LEU A N 1
ATOM 679 C CA . LEU A 1 88 ? -35.845 4.570 24.811 1.00 44.91 88 LEU A CA 1
ATOM 680 C C . LEU A 1 88 ? -36.705 5.850 24.875 1.00 44.91 88 LEU A C 1
ATOM 682 O O . LEU A 1 88 ? -37.076 6.289 25.966 1.00 44.91 88 LEU A O 1
ATOM 686 N N . LYS A 1 89 ? -37.022 6.470 23.728 1.00 39.97 89 LYS A N 1
ATOM 687 C CA . LYS A 1 89 ? -37.858 7.684 23.669 1.00 39.97 89 LYS A CA 1
ATOM 688 C C . LYS A 1 89 ? -39.358 7.397 23.649 1.00 39.97 89 LYS A C 1
ATOM 690 O O . LYS A 1 89 ? -40.127 8.318 23.923 1.00 39.97 89 LYS A O 1
ATOM 695 N N . GLU A 1 90 ? -39.776 6.162 23.385 1.00 42.53 90 GLU A N 1
ATOM 696 C 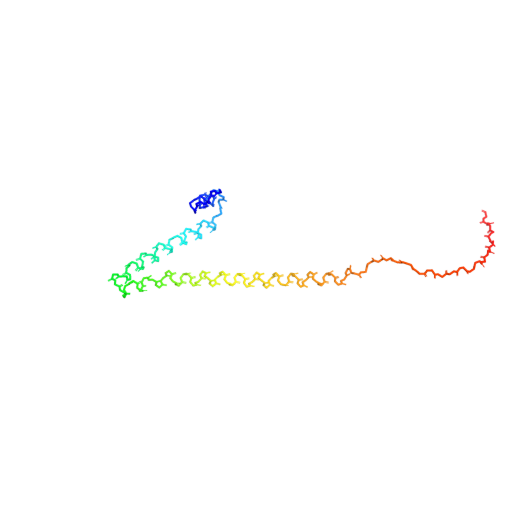CA . GLU A 1 90 ? -41.195 5.791 23.416 1.00 42.53 90 GLU A CA 1
ATOM 697 C C . GLU A 1 90 ? -41.677 5.445 24.837 1.00 42.53 90 GLU A C 1
ATOM 699 O O . GLU A 1 90 ? -42.814 5.736 25.189 1.00 42.53 90 GLU A O 1
ATOM 704 N N . SER A 1 91 ? -40.783 4.982 25.722 1.00 41.88 91 SER A N 1
ATOM 705 C CA . SER A 1 91 ? -41.129 4.671 27.124 1.00 41.88 91 SER A CA 1
ATOM 706 C C . SER A 1 91 ? -41.060 5.877 28.088 1.00 41.88 91 SER A C 1
ATOM 708 O O . SER A 1 91 ? -41.479 5.792 29.240 1.00 41.88 91 SER A O 1
ATOM 710 N N . LYS A 1 92 ? -40.577 7.051 27.641 1.00 38.66 92 LYS A N 1
ATOM 711 C CA . LYS A 1 92 ? -40.410 8.248 28.502 1.00 38.66 92 LYS A CA 1
ATOM 712 C C . LYS A 1 92 ? -41.207 9.485 28.067 1.00 38.66 92 LYS A C 1
ATOM 714 O O . LYS A 1 92 ? -40.850 10.601 28.439 1.00 38.66 92 LYS A O 1
ATOM 719 N N . LYS A 1 93 ? -42.305 9.307 27.320 1.00 35.25 93 LYS A N 1
ATOM 720 C CA . LYS A 1 93 ? -43.300 10.365 27.043 1.00 35.25 93 LYS A CA 1
ATOM 721 C C . LYS A 1 93 ? -44.595 10.184 27.842 1.00 35.25 93 LYS A C 1
ATOM 723 O O . LYS A 1 93 ? -45.684 10.306 27.304 1.00 35.25 93 LYS A O 1
ATOM 728 N N . THR A 1 94 ? -44.477 9.977 29.148 1.00 45.81 94 THR A N 1
ATOM 729 C CA . THR A 1 94 ? -45.537 10.419 30.064 1.00 45.81 94 THR A CA 1
ATOM 730 C C . THR A 1 94 ? -44.884 10.879 31.359 1.00 45.81 94 THR A C 1
ATOM 732 O O . THR A 1 94 ? -44.482 10.053 32.175 1.00 45.81 94 THR A O 1
ATOM 735 N N . PRO A 1 95 ? -44.672 12.196 31.513 1.00 37.41 95 PRO A N 1
ATOM 736 C CA . PRO A 1 95 ? -45.204 12.807 32.726 1.00 37.41 95 PRO A CA 1
ATOM 737 C C . PRO A 1 95 ? -45.762 14.234 32.526 1.00 37.41 95 PRO A C 1
ATOM 739 O O . PRO A 1 95 ? -45.048 15.149 32.136 1.00 37.41 95 PRO A O 1
ATOM 742 N N . LEU A 1 96 ? -47.028 14.380 32.945 1.00 44.91 96 LEU A N 1
ATOM 743 C CA . LEU A 1 96 ? -47.583 15.462 33.782 1.00 44.91 96 LEU A CA 1
ATOM 744 C C . LEU A 1 96 ? -47.837 16.876 33.190 1.00 44.91 96 LEU A C 1
ATOM 746 O O . LEU A 1 96 ? -46.908 17.656 33.025 1.00 44.91 96 LEU A O 1
ATOM 750 N N . SER A 1 97 ? -49.122 17.270 33.039 1.00 38.69 97 SER A N 1
ATOM 751 C CA . SER A 1 97 ? -49.833 18.316 33.842 1.00 38.69 97 SER A CA 1
ATOM 752 C C . SER A 1 97 ? -51.027 19.030 33.128 1.00 38.69 97 SER A C 1
ATOM 754 O O . SER A 1 97 ? -50.825 19.692 32.123 1.00 38.69 97 SER A O 1
ATOM 756 N N . LEU A 1 98 ? -52.255 18.818 33.673 1.00 44.47 98 LEU A N 1
ATOM 757 C CA . LEU A 1 98 ? -53.465 19.669 33.975 1.00 44.47 98 LEU A CA 1
ATOM 758 C C . LEU A 1 98 ? -53.752 20.989 33.180 1.00 44.47 98 LEU A C 1
ATOM 760 O O . LEU A 1 98 ? -52.794 21.536 32.657 1.00 44.47 98 LEU A O 1
ATOM 764 N N . PRO A 1 99 ? -54.968 21.638 33.165 1.00 47.00 99 PRO A N 1
ATOM 765 C CA . PRO A 1 99 ? -56.251 21.420 33.890 1.00 47.00 99 PRO A CA 1
ATOM 766 C C . PRO A 1 99 ? -57.569 21.632 33.058 1.00 47.00 99 PRO A C 1
ATOM 768 O O . PRO A 1 99 ? -57.594 22.376 32.083 1.00 47.00 99 PRO A O 1
ATOM 771 N N . ALA A 1 100 ? -58.732 21.120 33.499 1.00 34.78 100 ALA A N 1
ATOM 772 C CA . ALA A 1 100 ? -60.043 21.578 32.986 1.00 34.78 100 ALA A CA 1
ATOM 773 C C . ALA A 1 100 ? -61.139 21.633 34.073 1.00 34.78 100 ALA A C 1
ATOM 775 O O . ALA A 1 100 ? -61.843 20.675 34.364 1.00 34.78 100 ALA A O 1
ATOM 776 N N . LYS A 1 101 ? -61.223 22.816 34.687 1.00 41.91 101 LYS A N 1
ATOM 777 C CA . LYS A 1 101 ? -62.388 23.515 35.262 1.00 41.91 101 LYS A CA 1
ATOM 778 C C . LYS A 1 101 ? -63.752 22.780 35.191 1.00 41.91 101 LYS A C 1
ATOM 780 O O . LYS A 1 101 ? -64.389 22.777 34.144 1.00 41.91 101 LYS A O 1
ATOM 785 N N . VAL A 1 102 ? -64.297 22.367 36.341 1.00 40.19 102 VAL A N 1
ATOM 786 C CA . VAL A 1 102 ? -65.758 22.276 36.554 1.00 40.19 102 VAL A CA 1
ATOM 787 C C . VAL A 1 102 ? -66.118 22.974 37.870 1.00 40.19 102 VAL A C 1
ATOM 789 O O . VAL A 1 102 ? -65.451 22.816 38.890 1.00 40.19 102 VAL A O 1
ATOM 792 N N . LYS A 1 103 ? -67.118 23.858 37.787 1.00 39.97 103 LYS A N 1
ATOM 793 C CA . LYS A 1 103 ? -67.591 24.793 38.819 1.00 39.97 103 LYS A CA 1
ATOM 794 C C . LYS A 1 103 ? -68.311 24.069 39.983 1.00 39.97 103 LYS A C 1
ATOM 796 O O . LYS A 1 103 ? -68.919 23.029 39.780 1.00 39.97 103 LYS A O 1
ATOM 801 N N . LYS A 1 104 ? -68.244 24.691 41.173 1.00 38.78 104 LYS A N 1
ATOM 802 C CA . LYS A 1 104 ? -68.862 24.358 42.489 1.00 38.78 104 LYS A CA 1
ATOM 803 C C . LYS A 1 104 ? -70.384 24.045 42.424 1.00 38.78 104 LYS A C 1
ATOM 805 O O . LYS A 1 104 ? -71.019 24.502 41.476 1.00 38.78 104 LYS A O 1
ATOM 810 N N . PRO A 1 105 ? -70.991 23.377 43.438 1.00 40.81 105 PRO A N 1
ATOM 811 C CA . PRO A 1 105 ? -71.418 24.030 44.703 1.00 40.81 105 PRO A CA 1
ATOM 812 C C . PRO A 1 105 ? -71.049 23.222 45.976 1.00 40.81 105 PRO A C 1
ATOM 814 O O . PRO A 1 105 ? -71.046 22.002 45.979 1.00 40.81 105 PRO A O 1
ATOM 817 N N . VAL A 1 106 ? -70.509 23.856 47.025 1.00 48.44 106 VAL A N 1
ATOM 818 C CA . VAL A 1 106 ? -71.209 24.198 48.291 1.00 48.44 106 VAL A CA 1
ATOM 819 C C . VAL A 1 106 ? -72.021 23.045 48.897 1.00 48.44 106 VAL A C 1
ATOM 821 O O . VAL A 1 106 ? -73.179 22.904 48.543 1.00 48.44 106 VAL A O 1
ATOM 824 N N . VAL A 1 107 ? -71.473 22.353 49.910 1.00 37.38 107 VAL A N 1
ATOM 825 C CA . VAL A 1 107 ? -72.189 22.033 51.164 1.00 37.38 107 VAL A CA 1
ATOM 826 C C . VAL A 1 107 ? -71.184 22.022 52.319 1.00 37.38 107 VAL A C 1
ATOM 828 O O . VAL A 1 107 ? -70.159 21.349 52.298 1.00 37.38 107 VAL A O 1
ATOM 831 N N . ARG A 1 108 ? -71.491 22.836 53.325 1.00 42.75 108 ARG A N 1
ATOM 832 C CA . ARG A 1 108 ? -70.806 22.979 54.606 1.00 42.75 108 ARG A CA 1
ATOM 833 C C . ARG A 1 108 ? -71.399 21.929 55.550 1.00 42.75 108 ARG A C 1
ATOM 835 O O . ARG A 1 108 ? -72.578 22.036 55.866 1.00 42.75 108 ARG A O 1
ATOM 842 N N . SER A 1 109 ? -70.619 20.973 56.047 1.00 38.84 109 SER A N 1
ATOM 843 C CA . SER A 1 109 ? -71.053 20.103 57.150 1.00 38.84 109 SER A CA 1
ATOM 844 C C . SER A 1 109 ? -70.011 20.095 58.266 1.00 38.84 109 SER A C 1
ATOM 846 O O . SER A 1 109 ? -68.903 19.589 58.120 1.00 38.84 109 SER A O 1
ATOM 848 N N . LYS A 1 110 ? -70.394 20.721 59.383 1.00 45.38 110 LYS A N 1
ATOM 849 C CA . LYS A 1 110 ? -69.728 20.656 60.686 1.00 45.38 110 LYS A CA 1
ATOM 850 C C . LYS A 1 110 ? -69.767 19.215 61.208 1.00 45.38 110 LYS A C 1
ATOM 852 O O . LYS A 1 110 ? -70.855 18.662 61.236 1.00 45.38 110 LYS A O 1
ATOM 857 N N . GLN A 1 111 ? -68.661 18.700 61.740 1.00 41.28 111 GLN A N 1
ATOM 858 C CA . GLN A 1 111 ? -68.615 17.685 62.810 1.00 41.28 111 GLN A CA 1
ATOM 859 C C . GLN A 1 111 ? -67.283 17.908 63.558 1.00 41.28 111 GLN A C 1
ATOM 861 O O . GLN A 1 111 ? -66.215 17.793 62.974 1.00 41.28 111 GLN A O 1
ATOM 866 N N . ALA A 1 112 ? -67.301 18.622 64.685 1.00 39.56 112 ALA A N 1
ATOM 867 C CA . ALA A 1 112 ? -67.492 18.102 66.045 1.00 39.56 112 ALA A CA 1
ATOM 868 C C . ALA A 1 112 ? -66.271 17.303 66.547 1.00 39.56 112 ALA A C 1
ATOM 870 O O . ALA A 1 112 ? -66.055 16.150 66.193 1.00 39.56 112 ALA A O 1
ATOM 871 N N . LYS A 1 113 ? -65.481 17.983 67.384 1.00 35.47 113 LYS A N 1
ATOM 872 C CA . LYS A 1 113 ? -64.279 17.532 68.092 1.00 35.47 113 LYS A CA 1
ATOM 873 C C . LYS A 1 113 ? -64.679 16.608 69.262 1.00 35.47 113 LYS A C 1
ATOM 875 O O . LYS A 1 113 ? -65.462 17.020 70.111 1.00 35.47 113 LYS A O 1
ATOM 880 N N . LYS A 1 114 ? -64.134 15.390 69.292 1.00 40.62 114 LYS A N 1
ATOM 881 C CA . LYS A 1 114 ? -63.966 14.468 70.443 1.00 40.62 114 LYS A CA 1
ATOM 882 C C . LYS A 1 114 ? -62.450 14.205 70.492 1.00 40.62 114 LYS A C 1
ATOM 884 O O . LYS A 1 114 ? -61.865 14.088 69.421 1.00 40.62 114 LYS A O 1
ATOM 889 N N . SER A 1 115 ? -61.727 14.137 71.601 1.00 40.56 115 SER A N 1
ATOM 890 C CA . SER A 1 115 ? -62.007 14.031 73.032 1.00 40.56 115 SER A CA 1
ATOM 891 C C . SER A 1 115 ? -60.864 14.716 73.790 1.00 40.56 115 SER A C 1
ATOM 893 O O . SER A 1 115 ? -59.868 15.082 73.124 1.00 40.56 115 SER A O 1
#

Sequence (115 aa):
MSQPSLLSFIKQLYKEKRELTILEITYLIIAGISFLVSAVIALLNQALGVGLLIIPFIAFLAFSANLIVWALVKMLLEESIKNQGSNLKESKKTPLSLPAKVKKPVVRSKQAKKS

pLDDT: mean 71.05, std 20.23, range [34.78, 95.56]